Protein AF-A0A959Z0D1-F1 (afdb_monomer_lite)

Foldseek 3Di:
DDDDDDDDDDDDDDDDDDDDDPDDPPPDPPPDPPDDPQDADPDQEAEADDDVPPCLLVVLVVVCVSNVAAEAEQDDDPQPLVVVCVVPVVVRVVVVLVVSLVVVVVSVVVVVVPDPPGRHYYYHDDSVVSVD

Radius of gyration: 24.76 Å; chains: 1; bounding box: 42×64×52 Å

Sequence (132 aa):
AHARARLRPCPAGGHRPRPVPTGQWAVHPGIARRREGGFRMKYGYVALEGLIGAGKTTVARRLAAHFQGRLVLEEFEDNPFLPRFYADPGRYAFSVELSFLAQRYHQLKRTTEQDLFSQCTVADYSLGKSLV

Secondary structure (DSSP, 8-state):
---------------PPPPPPTT-----TT-----------S-SEEE----TTSSHHHHHHHHHHHHT-EEE----TT-TTHHHHHH-HHHHHHHHHHHHHHHHHHHHHHHHHH-SS-S-EEESS-GGGG--

Structure (mmCIF, N/CA/C/O backbone):
data_AF-A0A959Z0D1-F1
#
_entry.id   AF-A0A959Z0D1-F1
#
loop_
_atom_site.group_PDB
_atom_site.id
_atom_site.type_symbol
_atom_site.label_atom_id
_atom_site.label_alt_id
_atom_site.label_comp_id
_atom_site.label_asym_id
_atom_site.label_entity_id
_atom_site.label_seq_id
_atom_site.pdbx_PDB_ins_code
_atom_site.Cartn_x
_atom_site.Cartn_y
_atom_site.Cartn_z
_atom_site.occupancy
_atom_site.B_iso_or_equiv
_atom_site.auth_seq_id
_atom_site.auth_comp_id
_atom_site.auth_asym_id
_atom_site.auth_atom_id
_atom_site.pdbx_PDB_model_num
ATOM 1 N N . ALA A 1 1 ? -25.996 -43.077 1.763 1.00 38.31 1 ALA A N 1
ATOM 2 C CA . ALA A 1 1 ? -25.329 -43.640 0.566 1.00 38.31 1 ALA A CA 1
ATOM 3 C C . ALA A 1 1 ? -24.941 -42.465 -0.329 1.00 38.31 1 ALA A C 1
ATOM 5 O O . ALA A 1 1 ? -25.809 -41.656 -0.581 1.00 38.31 1 ALA A O 1
ATOM 6 N N . HIS A 1 2 ? -23.716 -42.187 -0.764 1.00 36.41 2 HIS A N 1
ATOM 7 C CA . HIS A 1 2 ? -22.441 -42.894 -0.802 1.00 36.41 2 HIS A CA 1
ATOM 8 C C . HIS A 1 2 ? -21.332 -41.831 -0.669 1.00 36.41 2 HIS A C 1
ATOM 10 O O . HIS A 1 2 ? -21.223 -40.970 -1.536 1.00 36.41 2 HIS A O 1
ATOM 16 N N . ALA A 1 3 ? -20.477 -41.911 0.353 1.00 36.66 3 ALA A N 1
ATOM 17 C CA . ALA A 1 3 ? -19.171 -41.258 0.299 1.00 36.66 3 ALA A CA 1
ATOM 18 C C . ALA A 1 3 ? -18.217 -42.208 -0.436 1.00 36.66 3 ALA A C 1
ATOM 20 O O . ALA A 1 3 ? -17.900 -43.291 0.059 1.00 36.66 3 ALA A O 1
ATOM 21 N N . ARG A 1 4 ? -17.800 -41.837 -1.649 1.00 43.59 4 ARG A N 1
ATOM 22 C CA . ARG A 1 4 ? -16.659 -42.454 -2.330 1.00 43.59 4 ARG A CA 1
ATOM 23 C C . ARG A 1 4 ? -15.494 -41.478 -2.265 1.00 43.59 4 ARG A C 1
ATOM 25 O O . ARG A 1 4 ? -15.488 -40.486 -2.976 1.00 43.59 4 ARG A O 1
ATOM 32 N N . ALA A 1 5 ? -14.478 -41.831 -1.495 1.00 37.69 5 ALA A N 1
ATOM 33 C CA . ALA A 1 5 ? -13.107 -41.505 -1.846 1.00 37.69 5 ALA A CA 1
ATOM 34 C C . ALA A 1 5 ? -12.292 -42.779 -1.627 1.00 37.69 5 ALA A C 1
ATOM 36 O O . ALA A 1 5 ? -11.922 -43.141 -0.513 1.00 37.69 5 ALA A O 1
ATOM 37 N N . ARG A 1 6 ? -12.117 -43.523 -2.721 1.00 43.03 6 ARG A N 1
ATOM 38 C CA . ARG A 1 6 ? -11.075 -44.541 -2.829 1.00 43.03 6 ARG A CA 1
ATOM 39 C C . ARG A 1 6 ? -9.751 -43.799 -2.917 1.00 43.03 6 ARG A C 1
ATOM 41 O O . ARG A 1 6 ? -9.681 -42.889 -3.725 1.00 43.03 6 ARG A O 1
ATOM 48 N N . LEU A 1 7 ? -8.743 -44.245 -2.175 1.00 31.11 7 LEU A N 1
ATOM 49 C CA . LEU A 1 7 ? -7.396 -44.538 -2.673 1.00 31.11 7 LEU A CA 1
ATOM 50 C C . LEU A 1 7 ? -6.699 -45.453 -1.640 1.00 31.11 7 LEU A C 1
ATOM 52 O O . LEU A 1 7 ? -6.724 -45.203 -0.438 1.00 31.11 7 LEU A O 1
ATOM 56 N N . ARG A 1 8 ? -6.126 -46.554 -2.127 1.00 33.12 8 ARG A N 1
ATOM 57 C CA . ARG A 1 8 ? -5.216 -47.513 -1.463 1.00 33.12 8 ARG A CA 1
ATOM 58 C C . ARG A 1 8 ? -4.166 -47.895 -2.537 1.00 33.12 8 ARG A C 1
ATOM 60 O O . ARG A 1 8 ? -4.559 -47.863 -3.703 1.00 33.12 8 ARG A O 1
ATOM 67 N N . PRO A 1 9 ? -2.971 -48.444 -2.231 1.00 43.84 9 PRO A N 1
ATOM 68 C CA . PRO A 1 9 ? -2.161 -48.366 -1.000 1.00 43.84 9 PRO A CA 1
ATOM 69 C C . PRO A 1 9 ? -0.602 -48.361 -1.219 1.00 43.84 9 PRO A C 1
ATOM 71 O O . PRO A 1 9 ? -0.130 -48.638 -2.313 1.00 43.84 9 PRO A O 1
ATOM 74 N N . CYS A 1 10 ? 0.159 -48.229 -0.109 1.00 38.59 10 CYS A N 1
ATOM 75 C CA . CYS A 1 10 ? 1.395 -48.988 0.257 1.00 38.59 10 CYS A CA 1
ATOM 76 C C . CYS A 1 10 ? 2.793 -48.629 -0.360 1.00 38.59 10 CYS A C 1
ATOM 78 O O . CYS A 1 10 ? 2.856 -47.965 -1.383 1.00 38.59 10 CYS A O 1
ATOM 80 N N . PRO A 1 11 ? 3.932 -49.115 0.207 1.00 51.59 11 PRO A N 1
ATOM 81 C CA . PRO A 1 11 ? 4.501 -48.795 1.540 1.00 51.59 11 PRO A CA 1
ATOM 82 C C . PRO A 1 11 ? 6.065 -48.698 1.535 1.00 51.59 11 PRO A C 1
ATOM 84 O O . PRO A 1 11 ? 6.691 -49.015 0.535 1.00 51.59 11 PRO A O 1
ATOM 87 N N . ALA A 1 12 ? 6.711 -48.343 2.660 1.00 42.09 12 ALA A N 1
ATOM 88 C CA . ALA A 1 12 ? 7.890 -49.048 3.231 1.00 42.09 12 ALA A CA 1
ATOM 89 C C . ALA A 1 12 ? 8.587 -48.198 4.312 1.00 42.09 12 ALA A C 1
ATOM 91 O O . ALA A 1 12 ? 9.157 -47.151 4.028 1.00 42.09 12 ALA A O 1
ATOM 92 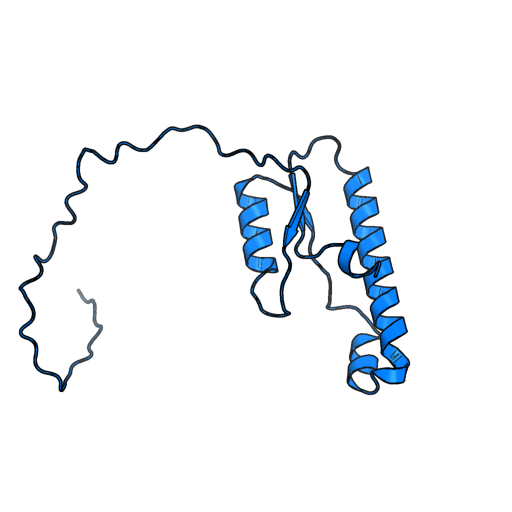N N . GLY A 1 13 ? 8.566 -48.667 5.559 1.00 37.81 13 GLY A N 1
ATOM 93 C CA . GLY A 1 13 ? 9.275 -48.036 6.673 1.00 37.81 13 GLY A CA 1
ATOM 94 C C . GLY A 1 13 ? 8.702 -48.495 8.004 1.00 37.81 13 GLY A C 1
ATOM 95 O O . GLY A 1 13 ? 7.701 -47.960 8.467 1.00 37.81 13 GLY A O 1
ATOM 96 N N . GLY A 1 14 ? 9.266 -49.562 8.566 1.00 47.91 14 GLY A N 1
ATOM 97 C CA . GLY A 1 14 ? 8.687 -50.304 9.681 1.00 47.91 14 GLY A CA 1
ATOM 98 C C . GLY A 1 14 ? 8.657 -49.532 10.999 1.00 47.91 14 GLY A C 1
ATOM 99 O O . GLY A 1 14 ? 9.660 -49.438 11.688 1.00 47.91 14 GLY A O 1
ATOM 100 N N . HIS A 1 15 ? 7.464 -49.108 11.404 1.00 41.69 15 HIS A N 1
ATOM 101 C CA . HIS A 1 15 ? 7.091 -48.924 12.802 1.00 41.69 15 HIS A CA 1
ATOM 102 C C . HIS A 1 15 ? 5.630 -49.361 12.956 1.00 41.69 15 HIS A C 1
ATOM 104 O O . HIS A 1 15 ? 4.763 -48.920 12.203 1.00 41.69 15 HIS A O 1
ATOM 110 N N . ARG A 1 16 ? 5.343 -50.272 13.898 1.00 37.38 16 ARG A N 1
ATOM 111 C CA . ARG A 1 16 ? 3.962 -50.694 14.195 1.00 37.38 16 ARG A CA 1
ATOM 112 C C . ARG A 1 16 ? 3.147 -49.460 14.618 1.00 37.38 16 ARG A C 1
ATOM 114 O O . ARG A 1 16 ? 3.532 -48.825 15.602 1.00 37.38 16 ARG A O 1
ATOM 121 N N . PRO A 1 17 ? 2.033 -49.118 13.952 1.00 38.44 17 PRO A N 1
ATOM 122 C CA . PRO A 1 17 ? 1.179 -48.039 14.422 1.00 38.44 17 PRO A CA 1
ATOM 123 C C . PRO A 1 17 ? 0.469 -48.485 15.705 1.00 38.44 17 PRO A C 1
ATOM 125 O O . PRO A 1 17 ? -0.121 -49.566 15.763 1.00 38.44 17 PRO A O 1
ATOM 128 N N . ARG A 1 18 ? 0.535 -47.655 16.751 1.00 43.72 18 ARG A N 1
ATOM 129 C CA . ARG A 1 18 ? -0.332 -47.806 17.927 1.00 43.72 18 ARG A CA 1
ATOM 130 C C . ARG A 1 18 ? -1.788 -47.574 17.495 1.00 43.72 18 ARG A C 1
ATOM 132 O O . ARG A 1 18 ? -2.021 -46.695 16.663 1.00 43.72 18 ARG A O 1
ATOM 139 N N . PRO A 1 19 ? -2.764 -48.325 18.031 1.00 36.81 19 PRO A N 1
ATOM 140 C CA . PRO A 1 19 ? -4.164 -48.114 17.693 1.00 36.81 19 PRO A CA 1
ATOM 141 C C . PRO A 1 19 ? -4.591 -46.714 18.152 1.00 36.81 19 PRO A C 1
ATOM 143 O O . PRO A 1 19 ? -4.479 -46.377 19.329 1.00 36.81 19 PRO A O 1
ATOM 146 N N . VAL A 1 20 ? -5.056 -45.891 17.212 1.00 51.69 20 VAL A N 1
ATOM 147 C CA . VAL A 1 20 ? -5.677 -44.594 17.505 1.00 51.69 20 VAL A CA 1
ATOM 148 C C . VAL A 1 20 ? -7.172 -44.853 17.711 1.00 51.69 20 VAL A C 1
ATOM 150 O O . VAL A 1 20 ? -7.797 -45.426 16.811 1.00 51.69 20 VAL A O 1
ATOM 153 N N . PRO A 1 21 ? -7.774 -44.474 18.854 1.00 40.34 21 PRO A N 1
ATOM 154 C CA . PRO A 1 21 ? -9.198 -44.668 19.059 1.00 40.34 21 PRO A CA 1
ATOM 155 C C . PRO A 1 21 ? -9.958 -43.810 18.051 1.00 40.34 21 PRO A C 1
ATOM 157 O O . PRO A 1 21 ? -9.845 -42.585 18.013 1.00 40.34 21 PRO A O 1
ATOM 160 N N . THR A 1 22 ? -10.715 -44.477 17.191 1.00 51.94 22 THR A N 1
ATOM 161 C CA . THR A 1 22 ? -11.572 -43.834 16.204 1.00 51.94 22 THR A CA 1
ATOM 162 C C . THR A 1 22 ? -12.800 -43.300 16.944 1.00 51.94 22 THR A C 1
ATOM 164 O O . THR A 1 22 ? -13.645 -44.081 17.365 1.00 51.94 22 THR A O 1
ATOM 167 N N . GLY A 1 23 ? -12.892 -41.980 17.137 1.00 52.56 23 GLY A N 1
ATOM 168 C CA . GLY A 1 23 ? -14.177 -41.329 17.429 1.00 52.56 23 GLY A CA 1
ATOM 169 C C . GLY A 1 23 ? -14.388 -40.652 18.787 1.00 52.56 23 GLY A C 1
ATOM 170 O O . GLY A 1 23 ? -15.532 -40.331 19.087 1.00 52.56 23 GLY A O 1
ATOM 171 N N . GLN A 1 24 ? -13.363 -40.364 19.593 1.00 36.41 24 GLN A N 1
ATOM 172 C CA . GLN A 1 24 ? -13.544 -39.545 20.805 1.00 36.41 24 GLN A CA 1
ATOM 173 C C . GLN A 1 24 ? -12.445 -38.494 20.942 1.00 36.41 24 GLN A C 1
ATOM 175 O O . GLN A 1 24 ? -11.443 -38.690 21.623 1.00 36.41 24 GLN A O 1
ATOM 180 N N . TRP A 1 25 ? -12.661 -37.332 20.327 1.00 40.53 25 TRP A N 1
ATOM 181 C CA . TRP A 1 25 ? -12.051 -36.103 20.827 1.00 40.53 25 TRP A CA 1
ATOM 182 C C . TRP A 1 25 ? -12.850 -35.694 22.063 1.00 40.53 25 TRP A C 1
ATOM 184 O O . TRP A 1 25 ? -13.803 -34.923 21.974 1.00 40.53 25 TRP A O 1
ATOM 194 N N . ALA A 1 26 ? -12.517 -36.283 23.212 1.00 41.00 26 ALA A N 1
ATOM 195 C CA . ALA A 1 26 ? -13.019 -35.804 24.487 1.00 41.00 26 ALA A CA 1
ATOM 196 C C . ALA A 1 26 ? -12.495 -34.375 24.672 1.00 41.00 26 ALA A C 1
ATOM 198 O O . ALA A 1 26 ? -11.320 -34.152 24.964 1.00 41.00 26 ALA A O 1
ATOM 199 N N . VAL A 1 27 ? -13.366 -33.394 24.446 1.00 50.00 27 VAL A N 1
ATOM 200 C CA . VAL A 1 27 ? -13.156 -32.028 24.914 1.00 50.00 27 VAL A CA 1
ATOM 201 C C . VAL A 1 27 ? -12.965 -32.106 26.424 1.00 50.00 27 VAL A C 1
ATOM 203 O O . VAL A 1 27 ? -13.907 -32.382 27.163 1.00 50.00 27 VAL A O 1
ATOM 206 N N . HIS A 1 28 ? -11.727 -31.924 26.887 1.00 38.25 28 HIS A N 1
ATOM 207 C CA . HIS A 1 28 ? -11.456 -31.790 28.310 1.00 38.25 28 HIS A CA 1
ATOM 208 C C . HIS A 1 28 ? -12.361 -30.678 28.869 1.00 38.25 28 HIS A C 1
ATOM 210 O O . HIS A 1 28 ? -12.300 -29.552 28.364 1.00 38.25 28 HIS A O 1
ATOM 216 N N . PRO A 1 29 ? -13.145 -30.929 29.935 1.00 41.56 29 PRO A N 1
ATOM 217 C CA . PRO A 1 29 ? -14.029 -29.923 30.533 1.00 41.56 29 PRO A CA 1
ATOM 218 C C . PRO A 1 29 ? -13.273 -28.738 31.173 1.00 41.56 29 PRO A C 1
ATOM 220 O O . PRO A 1 29 ? -13.891 -27.832 31.719 1.00 41.56 29 PRO A O 1
ATOM 223 N N . GLY A 1 30 ? -11.937 -28.715 31.080 1.00 40.97 30 GLY A N 1
ATOM 224 C CA . GLY A 1 30 ? -11.066 -27.632 31.534 1.00 40.97 30 GLY A CA 1
ATOM 225 C C . GLY A 1 30 ? -10.718 -26.571 30.483 1.00 40.97 30 GLY A C 1
ATOM 226 O O . GLY A 1 30 ? -10.127 -25.558 30.848 1.00 40.97 30 GLY A O 1
ATOM 227 N N . ILE A 1 31 ? -11.093 -26.729 29.205 1.00 52.84 31 ILE A N 1
ATOM 228 C CA . ILE A 1 31 ? -10.978 -25.633 28.219 1.00 52.84 31 ILE A CA 1
ATOM 229 C C . ILE A 1 31 ? -12.258 -24.796 28.288 1.00 52.84 31 ILE A C 1
ATOM 231 O O . ILE A 1 31 ? -13.041 -24.692 27.343 1.00 52.84 31 ILE A O 1
ATOM 235 N N . ALA A 1 32 ? -12.493 -24.214 29.464 1.00 45.94 32 ALA A N 1
ATOM 236 C CA . ALA A 1 32 ? -13.446 -23.134 29.620 1.00 45.94 32 ALA A CA 1
ATOM 237 C C . ALA A 1 32 ? -13.041 -22.026 28.641 1.00 45.94 32 ALA A C 1
ATOM 239 O O . ALA A 1 32 ? -11.918 -21.517 28.700 1.00 45.94 32 ALA A O 1
ATOM 240 N N . ARG A 1 33 ? -13.947 -21.698 27.710 1.00 53.25 33 ARG A N 1
ATOM 241 C CA . ARG A 1 33 ? -13.818 -20.576 26.774 1.00 53.25 33 ARG A CA 1
ATOM 242 C C . ARG A 1 33 ? -13.324 -19.359 27.546 1.00 53.25 33 ARG A C 1
ATOM 244 O O . ARG A 1 33 ? -14.050 -18.782 28.356 1.00 53.25 33 ARG A O 1
ATOM 251 N N . ARG A 1 34 ? -12.059 -19.001 27.340 1.00 49.69 34 ARG A N 1
ATOM 252 C CA . ARG A 1 34 ? -11.449 -17.851 27.995 1.00 49.69 34 ARG A CA 1
ATOM 253 C C . ARG A 1 34 ? -12.090 -16.592 27.407 1.00 49.69 34 ARG A C 1
ATOM 255 O O . ARG A 1 34 ? -11.712 -16.169 26.328 1.00 49.69 34 ARG A O 1
ATOM 262 N N . ARG A 1 35 ? -13.055 -16.069 28.170 1.00 51.31 35 ARG A N 1
ATOM 263 C CA . ARG A 1 35 ? -13.599 -14.703 28.239 1.00 51.31 35 ARG A CA 1
ATOM 264 C C . ARG A 1 35 ? -13.900 -14.006 26.909 1.00 51.31 35 ARG A C 1
ATOM 266 O O . ARG A 1 35 ? -13.004 -13.578 26.191 1.00 51.31 35 ARG A O 1
ATOM 273 N N . GLU A 1 36 ? -15.191 -13.752 26.708 1.00 52.62 36 GLU A N 1
ATOM 274 C CA . GLU A 1 36 ? -15.721 -12.596 25.983 1.00 52.62 36 GLU A CA 1
ATOM 275 C C . GLU A 1 36 ? -15.133 -11.303 26.574 1.00 52.62 36 GLU A C 1
ATOM 277 O O . GLU A 1 36 ? -15.677 -10.669 27.470 1.00 52.62 36 GLU A O 1
ATOM 282 N N . GLY A 1 37 ? -13.950 -10.942 26.102 1.00 51.03 37 GLY A N 1
ATOM 283 C CA . GLY A 1 37 ? -13.443 -9.583 26.097 1.00 51.03 37 GLY A CA 1
ATOM 284 C C . GLY A 1 37 ? -13.054 -9.334 24.657 1.00 51.03 37 GLY A C 1
ATOM 285 O O . GLY A 1 37 ? -12.043 -9.873 24.211 1.00 51.03 37 GLY A O 1
ATOM 286 N N . GLY A 1 38 ? -13.901 -8.626 23.906 1.00 61.97 38 GLY A N 1
ATOM 287 C CA . GLY A 1 38 ? -13.656 -8.353 22.492 1.00 61.97 38 GLY A CA 1
ATOM 288 C C . GLY A 1 38 ? -12.236 -7.826 22.308 1.00 61.97 38 GLY A C 1
ATOM 289 O O . GLY A 1 38 ? -11.849 -6.838 22.935 1.00 61.97 38 GLY A O 1
ATOM 290 N N . PHE A 1 39 ? -11.435 -8.524 21.505 1.00 71.31 39 PHE A N 1
ATOM 291 C CA . PHE A 1 39 ? -10.090 -8.074 21.189 1.00 71.31 39 PHE A CA 1
ATOM 292 C C . PHE A 1 39 ? -10.241 -6.780 20.378 1.00 71.31 39 PHE A C 1
ATOM 294 O O . PHE A 1 39 ? -10.736 -6.799 19.256 1.00 71.31 39 PHE A O 1
ATOM 301 N N . ARG A 1 40 ? -9.911 -5.636 20.983 1.00 75.31 40 ARG A N 1
ATOM 302 C CA . ARG A 1 40 ? -9.876 -4.330 20.311 1.00 75.31 40 ARG A CA 1
ATOM 303 C C . ARG A 1 40 ? -8.458 -4.069 19.834 1.00 75.31 40 ARG A C 1
ATOM 305 O O . ARG A 1 40 ? -7.504 -4.280 20.588 1.00 75.31 40 ARG A O 1
ATOM 312 N N . MET A 1 41 ? -8.320 -3.578 18.605 1.00 80.38 41 MET A N 1
ATOM 313 C CA . MET A 1 41 ? -7.022 -3.124 18.115 1.00 80.38 41 MET A CA 1
ATOM 314 C C . MET A 1 41 ? -6.528 -1.967 18.966 1.00 80.38 41 MET A C 1
ATOM 316 O O . MET A 1 41 ? -7.218 -0.968 19.142 1.00 80.38 41 MET A O 1
ATOM 320 N N . LYS A 1 42 ? -5.316 -2.125 19.499 1.00 84.12 42 LYS A N 1
ATOM 321 C CA . LYS A 1 42 ? -4.633 -1.078 20.268 1.00 84.12 42 LYS A CA 1
ATOM 322 C C . LYS A 1 42 ? -4.047 0.014 19.371 1.00 84.12 42 LYS A C 1
ATOM 324 O O . LYS A 1 42 ? -3.771 1.104 19.854 1.00 84.12 42 LYS A O 1
ATOM 329 N N . TYR A 1 43 ? -3.829 -0.295 18.095 1.00 86.19 43 TYR A N 1
ATOM 330 C CA . TYR A 1 43 ? -3.183 0.588 17.132 1.00 86.19 43 TYR A CA 1
ATOM 331 C C . TYR A 1 43 ? -4.218 1.181 16.181 1.00 86.19 43 TYR A C 1
ATOM 333 O O . TYR A 1 43 ? -5.006 0.445 15.588 1.00 86.19 43 TYR A O 1
ATOM 341 N N . GLY A 1 44 ? -4.175 2.503 16.003 1.00 86.44 44 GLY A N 1
ATOM 342 C CA . GLY A 1 44 ? -5.027 3.205 15.040 1.00 86.44 44 GLY A CA 1
ATOM 343 C C . GLY A 1 44 ? -4.622 2.964 13.583 1.00 86.44 44 GLY A C 1
ATOM 344 O O . GLY A 1 44 ? -5.448 3.125 12.691 1.00 86.44 44 GLY A O 1
ATOM 345 N N . TYR A 1 45 ? -3.380 2.536 13.338 1.00 87.75 45 TYR A N 1
ATOM 346 C CA . TYR A 1 45 ? -2.860 2.233 12.008 1.00 87.75 45 TYR A CA 1
ATOM 347 C C . TYR A 1 45 ? -1.948 1.003 12.049 1.00 87.75 45 TYR A C 1
ATOM 349 O O . TYR A 1 45 ? -1.037 0.930 12.875 1.00 87.75 45 TYR A O 1
ATOM 357 N N . VAL A 1 46 ? -2.187 0.042 11.159 1.00 90.44 46 VAL A N 1
ATOM 358 C CA . VAL A 1 46 ? -1.384 -1.174 10.992 1.00 90.44 46 VAL A CA 1
ATOM 359 C C . VAL A 1 46 ? -1.075 -1.357 9.516 1.00 90.44 46 VAL A C 1
ATOM 361 O O . VAL A 1 46 ? -1.985 -1.583 8.729 1.00 90.44 46 VAL A O 1
ATOM 364 N N . ALA A 1 47 ? 0.203 -1.304 9.145 1.00 91.19 47 ALA A N 1
ATOM 365 C CA . ALA A 1 47 ? 0.663 -1.656 7.805 1.00 91.19 47 ALA A CA 1
ATOM 366 C C . ALA A 1 47 ? 1.245 -3.072 7.794 1.00 91.19 47 ALA A C 1
ATOM 368 O O . ALA A 1 47 ? 2.033 -3.435 8.668 1.00 91.19 47 ALA A O 1
ATOM 369 N N . LEU A 1 48 ? 0.867 -3.865 6.795 1.00 91.00 48 LEU A N 1
ATOM 370 C CA . LEU A 1 48 ? 1.464 -5.167 6.527 1.00 91.00 48 LEU A CA 1
ATOM 371 C C . LEU A 1 48 ? 2.547 -5.031 5.470 1.00 91.00 48 LEU A C 1
ATOM 373 O O . LEU A 1 48 ? 2.344 -4.413 4.432 1.00 91.00 48 LEU A O 1
ATOM 377 N N . GLU A 1 49 ? 3.683 -5.676 5.704 1.00 88.81 49 GLU A N 1
ATOM 378 C CA . GLU A 1 49 ? 4.842 -5.571 4.830 1.00 88.81 49 GLU A CA 1
ATOM 379 C C . GLU A 1 49 ? 5.386 -6.939 4.431 1.00 88.81 49 GLU A C 1
ATOM 381 O O . GLU A 1 49 ? 5.292 -7.911 5.176 1.00 88.81 49 GLU A O 1
ATOM 386 N N . GLY A 1 50 ? 5.940 -7.025 3.220 1.00 86.25 50 GLY A N 1
ATOM 387 C CA . GLY A 1 50 ? 6.421 -8.285 2.655 1.00 86.25 50 GLY A CA 1
ATOM 388 C C . GLY A 1 50 ? 6.474 -8.289 1.128 1.00 86.25 50 GLY A C 1
ATOM 389 O O . GLY A 1 50 ? 6.062 -7.327 0.474 1.00 86.25 50 GLY A O 1
ATOM 390 N N . LEU A 1 51 ? 6.964 -9.393 0.565 1.00 86.19 51 LEU A N 1
ATOM 391 C CA . LEU A 1 51 ? 7.157 -9.577 -0.877 1.00 86.19 51 LEU A CA 1
ATOM 392 C C . LEU A 1 51 ? 5.834 -9.555 -1.662 1.00 86.19 51 LEU A C 1
ATOM 394 O O . LEU A 1 51 ? 4.745 -9.778 -1.114 1.00 86.19 51 LEU A O 1
ATOM 398 N N . ILE A 1 52 ? 5.926 -9.282 -2.965 1.00 82.12 52 ILE A N 1
ATOM 399 C CA . ILE A 1 52 ? 4.801 -9.435 -3.896 1.00 82.12 52 ILE A CA 1
ATOM 400 C C . ILE A 1 52 ? 4.382 -10.912 -3.894 1.00 82.12 52 ILE A C 1
ATOM 402 O O . ILE A 1 52 ? 5.226 -11.803 -3.900 1.00 82.12 52 ILE A O 1
ATOM 406 N N . GLY A 1 53 ? 3.077 -11.174 -3.799 1.00 84.19 53 GLY A N 1
ATOM 407 C CA . GLY A 1 53 ? 2.546 -12.539 -3.721 1.00 84.19 53 GLY A CA 1
ATOM 408 C C . GLY A 1 53 ? 2.594 -13.198 -2.334 1.00 84.19 53 GLY A C 1
ATOM 409 O O . GLY A 1 53 ? 2.053 -14.285 -2.175 1.00 84.19 53 GLY A O 1
ATOM 410 N N . ALA A 1 54 ? 3.130 -12.546 -1.293 1.00 89.75 54 ALA A N 1
ATOM 411 C CA . ALA A 1 54 ? 3.185 -13.110 0.068 1.00 89.75 54 ALA A CA 1
ATOM 412 C C . ALA A 1 54 ? 1.820 -13.201 0.794 1.00 89.75 54 ALA A C 1
ATOM 414 O O . ALA A 1 54 ? 1.752 -13.616 1.947 1.00 89.75 54 ALA A O 1
ATOM 415 N N . GLY A 1 55 ? 0.723 -12.776 0.157 1.00 90.38 55 GLY A N 1
ATOM 416 C CA . GLY A 1 55 ? -0.623 -12.838 0.740 1.00 90.38 55 GLY A CA 1
ATOM 417 C C . GLY A 1 55 ? -0.996 -11.678 1.674 1.00 90.38 55 GLY A C 1
ATOM 418 O O . GLY A 1 55 ? -2.011 -11.766 2.364 1.00 90.38 55 GLY A O 1
ATOM 419 N N . LYS A 1 56 ? -0.236 -10.573 1.671 1.00 93.81 56 LYS A N 1
ATOM 420 C CA . LYS A 1 56 ? -0.485 -9.377 2.505 1.00 93.81 56 LYS A CA 1
ATOM 421 C C . LYS A 1 56 ? -1.921 -8.874 2.400 1.00 93.81 56 LYS A C 1
ATOM 423 O O . LYS A 1 56 ? -2.606 -8.774 3.409 1.00 93.81 56 LYS A O 1
ATOM 428 N N . THR A 1 57 ? -2.407 -8.671 1.179 1.00 92.25 57 THR A N 1
ATOM 429 C CA . THR A 1 57 ? -3.771 -8.214 0.886 1.00 92.25 57 THR A CA 1
ATOM 430 C C . THR A 1 57 ? -4.829 -9.150 1.485 1.00 92.25 57 THR A C 1
ATOM 432 O O . THR A 1 57 ? -5.852 -8.695 1.993 1.00 92.25 57 THR A O 1
ATOM 435 N N . THR A 1 58 ? -4.580 -10.466 1.499 1.00 93.62 58 THR A N 1
ATOM 436 C CA . THR A 1 58 ? -5.497 -11.443 2.114 1.00 93.62 58 THR A CA 1
ATOM 437 C C . THR A 1 58 ? -5.536 -11.285 3.632 1.00 93.62 58 THR A C 1
ATOM 439 O O . THR A 1 58 ? -6.615 -11.289 4.228 1.00 93.62 58 THR A O 1
ATOM 442 N N . 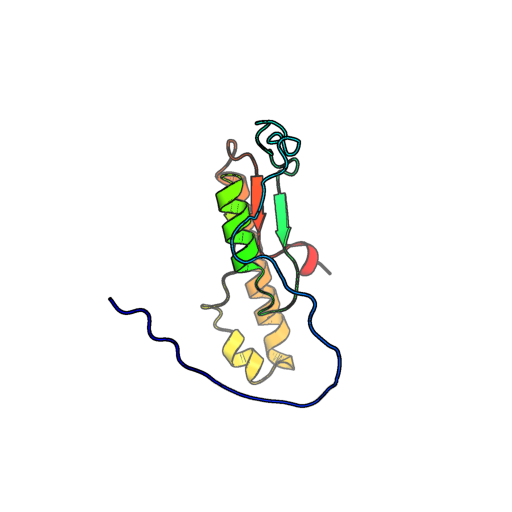VAL A 1 59 ? -4.373 -11.122 4.265 1.00 94.00 59 VAL A N 1
ATOM 443 C CA . VAL A 1 59 ? -4.279 -10.900 5.713 1.00 94.00 59 VAL A CA 1
ATOM 444 C C . VAL A 1 59 ? -4.887 -9.548 6.092 1.00 94.00 59 VAL A C 1
ATOM 446 O O . VAL A 1 59 ? -5.689 -9.499 7.020 1.00 94.00 59 VAL A O 1
ATOM 449 N N . ALA A 1 60 ? -4.601 -8.484 5.337 1.00 93.81 60 ALA A N 1
ATOM 450 C CA . ALA A 1 60 ? -5.140 -7.142 5.556 1.00 93.81 60 ALA A CA 1
ATOM 451 C C . ALA A 1 60 ? -6.672 -7.140 5.518 1.00 93.81 60 ALA A C 1
ATOM 453 O O . ALA A 1 60 ? -7.310 -6.657 6.451 1.00 93.81 60 ALA A O 1
ATOM 454 N N . ARG A 1 61 ? -7.273 -7.769 4.495 1.00 93.81 61 ARG A N 1
ATOM 455 C CA . ARG A 1 61 ? -8.734 -7.917 4.369 1.00 93.81 61 ARG A CA 1
ATOM 456 C C . ARG A 1 61 ? -9.351 -8.621 5.575 1.00 93.81 61 ARG A C 1
ATOM 458 O O . ARG A 1 61 ? -10.355 -8.155 6.108 1.00 93.81 61 ARG A O 1
ATOM 465 N N . ARG A 1 62 ? -8.754 -9.732 6.020 1.00 94.12 62 ARG A N 1
ATOM 466 C CA . ARG A 1 62 ? -9.241 -10.487 7.188 1.00 94.12 62 ARG A CA 1
ATOM 467 C C . ARG A 1 62 ? -9.121 -9.679 8.478 1.00 94.12 62 ARG A C 1
ATOM 469 O O . ARG A 1 62 ? -10.034 -9.718 9.296 1.00 94.12 62 ARG A O 1
ATOM 476 N N . LEU A 1 63 ? -8.020 -8.949 8.645 1.00 92.12 63 LEU A N 1
ATOM 477 C CA . LEU A 1 63 ? -7.765 -8.128 9.824 1.00 92.12 63 LEU A CA 1
ATOM 478 C C . LEU A 1 63 ? -8.745 -6.951 9.901 1.00 92.12 63 LEU A C 1
ATOM 480 O O . LEU A 1 63 ? -9.390 -6.760 10.928 1.00 92.12 63 LEU A O 1
ATOM 484 N N . ALA A 1 64 ? -8.918 -6.223 8.797 1.00 91.19 64 ALA A N 1
ATOM 485 C CA . ALA A 1 64 ? -9.884 -5.134 8.695 1.00 91.19 64 ALA A CA 1
ATOM 486 C C . ALA A 1 64 ? -11.310 -5.621 8.992 1.00 91.19 64 ALA A C 1
ATOM 488 O O . ALA A 1 64 ? -12.003 -5.022 9.808 1.00 91.19 64 ALA A O 1
ATOM 489 N N . ALA A 1 65 ? -11.721 -6.760 8.421 1.00 90.75 65 ALA A N 1
ATOM 490 C CA . ALA A 1 65 ? -13.034 -7.345 8.690 1.00 90.75 65 ALA A CA 1
ATOM 491 C C . ALA A 1 65 ? -13.217 -7.746 10.165 1.00 90.75 65 ALA A C 1
ATOM 493 O O . ALA A 1 65 ? -14.273 -7.494 10.741 1.00 90.75 65 ALA A O 1
ATOM 494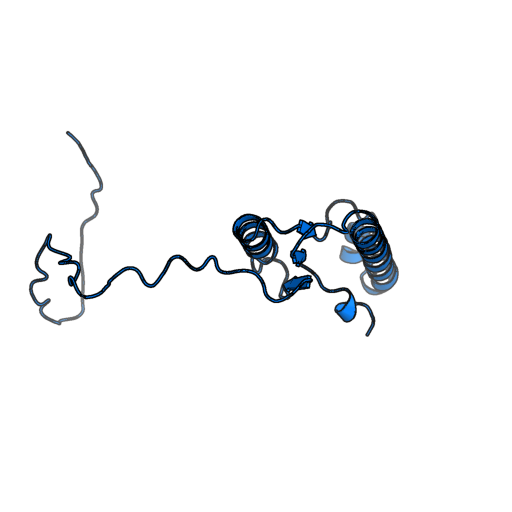 N N . HIS A 1 66 ? -12.196 -8.344 10.789 1.00 90.38 66 HIS A N 1
ATOM 495 C CA . HIS A 1 66 ? -12.268 -8.791 12.182 1.00 90.38 66 HIS A CA 1
ATOM 496 C C . HIS A 1 66 ? -12.427 -7.630 13.172 1.00 90.38 66 HIS A C 1
ATOM 498 O O . HIS A 1 66 ? -13.173 -7.751 14.139 1.00 90.38 66 HIS A O 1
ATOM 504 N N . PHE A 1 67 ? -11.756 -6.504 12.921 1.00 88.62 67 PHE A N 1
ATOM 505 C CA . PHE A 1 67 ? -11.801 -5.332 13.800 1.00 88.62 67 PHE A CA 1
ATOM 506 C C . PHE A 1 67 ? -12.766 -4.246 13.350 1.00 88.62 67 PHE A C 1
ATOM 508 O O . PHE A 1 67 ? -12.770 -3.171 13.947 1.00 88.62 67 PHE A O 1
ATOM 515 N N . GLN A 1 68 ? -13.543 -4.507 12.294 1.00 87.38 68 GLN A N 1
ATOM 516 C CA . GLN A 1 68 ? -14.376 -3.497 11.636 1.00 87.38 68 GLN A CA 1
ATOM 517 C C . GLN A 1 68 ? -13.568 -2.229 11.310 1.00 87.38 68 GLN A C 1
ATOM 519 O O . GLN A 1 68 ? -14.049 -1.105 11.423 1.00 87.38 68 GLN A O 1
ATOM 524 N N . GLY A 1 69 ? -12.296 -2.432 10.967 1.00 87.88 69 GLY A N 1
ATOM 525 C CA . GLY A 1 69 ? -11.357 -1.382 10.628 1.00 87.88 69 GLY A CA 1
ATOM 526 C C . GLY A 1 69 ? -11.441 -1.024 9.154 1.00 87.88 69 GLY A C 1
ATOM 527 O O . GLY A 1 69 ? -11.908 -1.800 8.315 1.00 87.88 69 GLY A O 1
ATOM 528 N N . ARG A 1 70 ? -10.928 0.154 8.823 1.00 88.38 70 ARG A N 1
ATOM 529 C CA . ARG A 1 70 ? -10.773 0.582 7.440 1.00 88.38 70 ARG A CA 1
ATOM 530 C C . ARG A 1 70 ? -9.676 -0.227 6.763 1.00 88.38 70 ARG A C 1
ATOM 532 O O . ARG A 1 70 ? -8.620 -0.447 7.348 1.00 88.38 70 ARG A O 1
ATOM 539 N N . LEU A 1 71 ? -9.908 -0.618 5.517 1.00 90.69 71 LEU A N 1
ATOM 540 C CA . LEU A 1 71 ? -8.922 -1.295 4.686 1.00 90.69 71 LEU A CA 1
ATOM 541 C C . LEU A 1 71 ? -8.356 -0.325 3.645 1.00 90.69 71 LEU A C 1
ATOM 543 O O . LEU A 1 71 ? -9.122 0.276 2.897 1.00 90.69 71 LEU A O 1
ATOM 547 N N . VAL A 1 72 ? -7.033 -0.219 3.573 1.00 89.56 72 VAL A N 1
ATOM 548 C CA . VAL A 1 72 ? -6.309 0.529 2.538 1.00 89.56 72 VAL A CA 1
ATOM 549 C C . VAL A 1 72 ? -5.446 -0.462 1.767 1.00 89.56 72 VAL A C 1
ATOM 551 O O . VAL A 1 72 ? -4.648 -1.184 2.361 1.00 89.56 72 VAL A O 1
ATOM 554 N N . LEU A 1 73 ? -5.647 -0.545 0.455 1.00 89.12 73 LEU A N 1
ATOM 555 C CA . LEU A 1 73 ? -4.920 -1.475 -0.402 1.00 89.12 73 LEU A CA 1
ATOM 556 C C . LEU A 1 73 ? -4.090 -0.718 -1.428 1.00 89.12 73 LEU A C 1
ATOM 558 O O . LEU A 1 73 ? -4.520 0.311 -1.950 1.00 89.12 73 LEU A O 1
ATOM 562 N N . GLU A 1 74 ? -2.926 -1.268 -1.739 1.00 82.56 74 GLU A N 1
ATOM 563 C CA . GLU A 1 74 ? -2.109 -0.813 -2.850 1.00 82.56 74 GLU A CA 1
ATOM 564 C C . GLU A 1 74 ? -2.788 -1.160 -4.187 1.00 82.56 74 GLU A C 1
ATOM 566 O O . GLU A 1 74 ? -3.123 -2.317 -4.454 1.00 82.56 74 GLU A O 1
ATOM 571 N N . GLU A 1 75 ? -3.015 -0.150 -5.028 1.00 78.75 75 GLU A N 1
ATOM 572 C CA . GLU A 1 75 ? -3.562 -0.331 -6.377 1.00 78.75 75 GLU A CA 1
ATOM 573 C C . GLU A 1 75 ? -2.387 -0.450 -7.360 1.00 78.75 75 GLU A C 1
ATOM 575 O O . GLU A 1 75 ? -1.590 0.479 -7.498 1.00 78.75 75 GLU A O 1
ATOM 580 N N . PHE A 1 76 ? -2.248 -1.601 -8.021 1.00 71.25 76 PHE A N 1
ATOM 581 C CA . PHE A 1 76 ? -1.151 -1.858 -8.967 1.00 71.25 76 PHE A CA 1
ATOM 582 C C . PHE A 1 76 ? -1.587 -1.824 -10.438 1.00 71.25 76 PHE A C 1
ATOM 584 O O . PHE A 1 76 ? -0.736 -1.779 -11.322 1.00 71.25 76 PHE A O 1
ATOM 591 N N . GLU A 1 77 ? -2.889 -1.902 -10.712 1.00 64.50 77 GLU A N 1
ATOM 592 C CA . GLU A 1 77 ? -3.395 -2.361 -12.014 1.00 64.50 77 GLU A CA 1
ATOM 593 C C . GLU A 1 77 ? -3.399 -1.274 -13.106 1.00 64.50 77 GLU A C 1
ATOM 595 O O . GLU A 1 77 ? -3.274 -1.611 -14.281 1.00 64.50 77 GLU A O 1
ATOM 600 N N . ASP A 1 78 ? -3.404 0.014 -12.743 1.00 73.75 78 ASP A N 1
ATOM 601 C CA . ASP A 1 78 ? -3.601 1.122 -13.698 1.00 73.75 78 ASP A CA 1
ATOM 602 C C . ASP A 1 78 ? -2.357 1.995 -13.947 1.00 73.75 78 ASP A C 1
ATOM 604 O O . ASP A 1 78 ? -2.453 3.097 -14.491 1.00 73.75 78 ASP A O 1
ATOM 608 N N . ASN A 1 79 ? -1.159 1.541 -13.569 1.00 82.31 79 ASN A N 1
ATOM 609 C CA . ASN A 1 79 ? 0.048 2.348 -13.743 1.00 82.31 79 ASN A CA 1
ATOM 610 C C . ASN A 1 79 ? 0.591 2.271 -15.193 1.00 82.31 79 ASN A C 1
ATOM 612 O O . ASN A 1 79 ? 1.163 1.244 -15.577 1.00 82.31 79 ASN A O 1
ATOM 616 N N . PRO A 1 80 ? 0.532 3.359 -15.996 1.00 86.75 80 PRO A N 1
ATOM 617 C CA . PRO A 1 80 ? 0.979 3.348 -17.394 1.00 86.75 80 PRO A CA 1
ATOM 618 C C . PRO A 1 80 ? 2.497 3.159 -17.550 1.00 86.75 80 PRO A C 1
ATOM 620 O O . PRO A 1 80 ? 2.986 2.886 -18.651 1.00 86.75 80 PRO A O 1
ATOM 623 N N . PHE A 1 81 ? 3.262 3.312 -16.467 1.00 88.56 81 PHE A N 1
ATOM 624 C CA . PHE A 1 81 ? 4.711 3.152 -16.462 1.00 88.56 81 PHE A CA 1
ATOM 625 C C . PHE A 1 81 ? 5.152 1.716 -16.173 1.00 88.56 81 PHE A C 1
ATOM 627 O O . PHE A 1 81 ? 6.264 1.367 -16.560 1.00 88.56 81 PHE A O 1
ATOM 634 N N . LEU A 1 82 ? 4.307 0.861 -15.581 1.00 87.38 82 LEU A N 1
ATOM 635 C CA . LEU A 1 82 ? 4.677 -0.526 -15.268 1.00 87.38 82 LEU A CA 1
ATOM 636 C C . LEU A 1 82 ? 5.079 -1.339 -16.511 1.00 87.38 82 LEU A C 1
ATOM 638 O O . LEU A 1 82 ? 6.161 -1.928 -16.490 1.00 87.38 82 LEU A O 1
ATOM 642 N N . PRO A 1 83 ? 4.320 -1.332 -17.630 1.00 91.06 83 PRO A N 1
ATOM 643 C CA . PRO A 1 83 ? 4.738 -2.048 -18.839 1.00 91.06 83 PRO A CA 1
ATOM 644 C C . PRO A 1 83 ? 6.077 -1.546 -19.392 1.00 91.06 83 PRO A C 1
ATOM 646 O O . PRO A 1 83 ? 6.888 -2.325 -19.885 1.00 91.06 83 PRO A O 1
ATOM 649 N N . ARG A 1 84 ? 6.327 -0.235 -19.284 1.00 90.50 84 ARG A N 1
ATOM 650 C CA . ARG A 1 84 ? 7.563 0.400 -19.761 1.00 90.50 84 ARG A CA 1
ATOM 651 C C . ARG A 1 84 ? 8.749 0.086 -18.857 1.00 90.50 84 ARG A C 1
ATOM 653 O O . ARG A 1 84 ? 9.845 -0.138 -19.352 1.00 90.50 84 ARG A O 1
ATOM 660 N N . PHE A 1 85 ? 8.519 0.006 -17.553 1.00 90.69 85 PHE A N 1
ATOM 661 C CA . PHE A 1 85 ? 9.510 -0.414 -1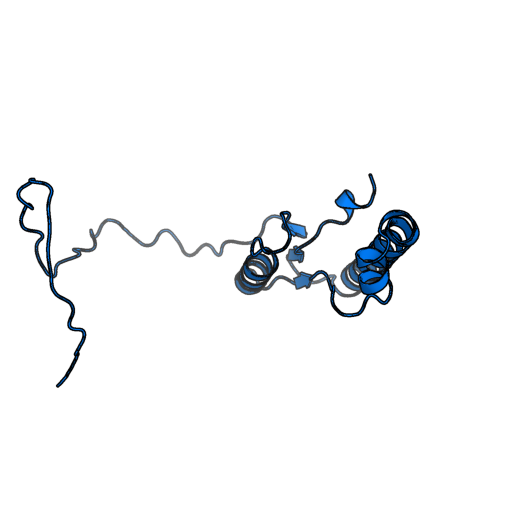6.574 1.00 90.69 85 PHE A CA 1
ATOM 662 C C . PHE A 1 85 ? 9.939 -1.864 -16.763 1.00 90.69 85 PHE A C 1
ATOM 664 O O . PHE A 1 85 ? 11.131 -2.140 -16.701 1.00 90.69 85 PHE A O 1
ATOM 671 N N . TYR A 1 86 ? 9.012 -2.774 -17.072 1.00 89.38 86 TYR A N 1
ATOM 672 C CA . TYR A 1 86 ? 9.387 -4.151 -17.400 1.00 89.38 86 TYR A CA 1
ATOM 673 C C . TYR A 1 86 ? 10.230 -4.258 -18.682 1.00 89.38 86 TYR A C 1
ATOM 675 O O . TYR A 1 86 ? 10.981 -5.221 -18.821 1.00 89.38 86 TYR A O 1
ATOM 683 N N . ALA A 1 87 ? 10.138 -3.283 -19.594 1.00 92.94 87 ALA A N 1
ATOM 684 C CA . ALA A 1 87 ? 10.955 -3.228 -20.807 1.00 92.94 87 ALA A CA 1
ATOM 685 C C . ALA A 1 87 ? 12.325 -2.556 -20.589 1.00 92.94 87 ALA A C 1
ATOM 687 O O . ALA A 1 87 ? 13.327 -3.030 -21.118 1.00 92.94 87 ALA A O 1
ATOM 688 N N . ASP A 1 88 ? 12.374 -1.460 -19.826 1.00 93.88 88 ASP A N 1
ATOM 689 C CA . ASP A 1 88 ? 13.598 -0.707 -19.525 1.00 93.88 88 ASP A CA 1
ATOM 690 C C . ASP A 1 88 ? 13.553 -0.147 -18.087 1.00 93.88 88 ASP A C 1
ATOM 692 O O . ASP A 1 88 ? 13.110 0.987 -17.853 1.00 93.88 88 ASP A O 1
ATOM 696 N N . PRO A 1 89 ? 14.012 -0.930 -17.093 1.00 92.00 89 PRO A N 1
ATOM 697 C CA . PRO A 1 89 ? 13.992 -0.502 -15.701 1.00 92.00 89 PRO A CA 1
ATOM 698 C C . PRO A 1 89 ? 14.811 0.768 -15.455 1.00 92.00 89 PRO A C 1
ATOM 700 O O . PRO A 1 89 ? 14.382 1.629 -14.692 1.00 92.00 89 PRO A O 1
ATOM 703 N N . GLY A 1 90 ? 15.964 0.920 -16.117 1.00 92.31 90 GLY A N 1
ATOM 704 C CA . GLY A 1 90 ? 16.875 2.047 -15.892 1.00 92.31 90 GLY A CA 1
ATOM 705 C C . GLY A 1 90 ? 16.248 3.392 -16.253 1.00 92.31 90 GLY A C 1
ATOM 706 O O . GLY A 1 90 ? 16.466 4.387 -15.565 1.00 92.31 90 GLY A O 1
ATOM 707 N N . ARG A 1 91 ? 15.414 3.415 -17.296 1.00 93.31 91 ARG A N 1
ATOM 708 C CA . ARG A 1 91 ? 14.732 4.629 -17.751 1.00 93.31 91 ARG A CA 1
ATOM 709 C C . ARG A 1 91 ? 13.444 4.940 -16.991 1.00 93.31 91 ARG A C 1
ATOM 711 O O . ARG A 1 91 ? 13.109 6.113 -16.837 1.00 93.31 91 ARG A O 1
ATOM 718 N N . TYR A 1 92 ? 12.706 3.919 -16.550 1.00 93.19 92 TYR A N 1
ATOM 719 C CA . TYR A 1 92 ? 11.346 4.089 -16.020 1.00 93.19 92 TYR A CA 1
ATOM 720 C C . TYR A 1 92 ? 11.200 3.829 -14.514 1.00 93.19 92 TYR A C 1
ATOM 722 O O . TYR A 1 92 ? 10.132 4.118 -13.976 1.00 93.19 92 TYR A O 1
ATOM 730 N N . ALA A 1 93 ? 12.242 3.353 -13.816 1.00 90.56 93 ALA A N 1
ATOM 731 C CA . ALA A 1 93 ? 12.198 3.093 -12.370 1.00 90.56 93 ALA A CA 1
ATOM 732 C C . ALA A 1 93 ? 11.725 4.313 -11.571 1.00 90.56 93 ALA A C 1
ATOM 734 O O . ALA A 1 93 ? 10.812 4.202 -10.757 1.00 90.56 93 ALA A O 1
ATOM 735 N N . PHE A 1 94 ? 12.290 5.491 -11.852 1.00 90.94 94 PHE A N 1
ATOM 736 C CA . PHE A 1 94 ? 11.920 6.717 -11.147 1.00 90.94 94 PHE A CA 1
ATOM 737 C C . PHE A 1 94 ? 10.463 7.127 -11.402 1.00 90.94 94 PHE A C 1
ATOM 739 O O . PHE A 1 94 ? 9.756 7.511 -10.475 1.00 90.94 94 PHE A O 1
ATOM 746 N N . SER A 1 95 ? 9.985 7.016 -12.646 1.00 91.38 95 SER A N 1
ATOM 747 C CA . SER A 1 95 ? 8.594 7.342 -12.987 1.00 91.38 95 SER A CA 1
ATOM 748 C C . SER A 1 95 ? 7.601 6.409 -12.297 1.00 91.38 95 SER A C 1
ATOM 750 O O . SER A 1 95 ? 6.578 6.871 -11.794 1.00 91.38 95 SER A O 1
ATOM 752 N N . VAL A 1 96 ? 7.917 5.111 -12.243 1.00 90.25 96 VAL A N 1
ATOM 753 C CA . VAL A 1 96 ? 7.114 4.121 -11.517 1.00 90.25 96 VAL A CA 1
ATOM 754 C C . VAL A 1 96 ? 7.093 4.440 -10.024 1.00 90.25 96 VAL A C 1
ATOM 756 O O . VAL A 1 96 ? 6.010 4.562 -9.455 1.00 90.25 96 VAL A O 1
ATOM 759 N N . GLU A 1 97 ? 8.248 4.662 -9.400 1.00 88.31 97 GLU A N 1
ATOM 760 C CA . GLU A 1 97 ? 8.310 4.955 -7.965 1.00 88.31 97 GLU A CA 1
ATOM 761 C C . GLU A 1 97 ? 7.549 6.241 -7.610 1.00 88.31 97 GLU A C 1
ATOM 763 O O . GLU A 1 97 ? 6.739 6.255 -6.683 1.00 88.31 97 GLU A O 1
ATOM 768 N N . LEU A 1 98 ? 7.716 7.306 -8.403 1.00 90.06 98 LEU A N 1
ATOM 769 C CA . LEU A 1 98 ? 7.009 8.569 -8.190 1.00 90.06 98 LEU A CA 1
ATOM 770 C C . LEU A 1 98 ? 5.489 8.411 -8.330 1.00 90.06 98 LEU A C 1
ATOM 772 O O . LEU A 1 98 ? 4.732 8.999 -7.558 1.00 90.06 98 LEU A O 1
ATOM 776 N N . SER A 1 99 ? 5.032 7.607 -9.294 1.00 89.00 99 SER A N 1
ATOM 777 C CA . SER A 1 99 ? 3.603 7.332 -9.462 1.00 89.00 99 SER A CA 1
ATOM 778 C C . SER A 1 99 ? 3.014 6.565 -8.271 1.00 89.00 99 SER A C 1
ATOM 780 O O . SER A 1 99 ? 1.954 6.951 -7.775 1.00 89.00 99 SER A O 1
ATOM 782 N N . PHE A 1 100 ? 3.728 5.565 -7.736 1.00 87.25 100 PHE A N 1
ATOM 783 C CA . PHE A 1 100 ? 3.317 4.872 -6.514 1.00 87.25 100 PHE A CA 1
ATOM 784 C C . PHE A 1 100 ? 3.288 5.818 -5.313 1.00 87.25 100 PHE A C 1
ATOM 786 O O . PHE A 1 100 ? 2.309 5.833 -4.567 1.00 87.25 100 PHE A O 1
ATOM 793 N N . LEU A 1 101 ? 4.311 6.659 -5.144 1.00 87.69 101 LEU A N 1
ATOM 794 C CA . LEU A 1 101 ? 4.358 7.646 -4.067 1.00 87.69 101 LEU A CA 1
ATOM 795 C C . LEU A 1 101 ? 3.162 8.608 -4.119 1.00 87.69 101 LEU A C 1
ATOM 797 O O . LEU A 1 101 ? 2.493 8.814 -3.103 1.00 87.69 101 LEU A O 1
ATOM 801 N N . ALA A 1 102 ? 2.863 9.166 -5.295 1.00 88.50 102 ALA A N 1
ATOM 802 C CA . ALA A 1 102 ? 1.745 10.087 -5.480 1.00 88.50 102 ALA A CA 1
ATOM 803 C C . ALA A 1 102 ? 0.399 9.419 -5.157 1.00 88.50 102 ALA A C 1
ATOM 805 O O . ALA A 1 102 ? -0.417 9.979 -4.419 1.00 88.50 102 ALA A O 1
ATOM 806 N N . GLN A 1 103 ? 0.183 8.197 -5.649 1.00 86.56 103 GLN A N 1
ATOM 807 C CA . GLN A 1 103 ? -1.035 7.435 -5.382 1.00 86.56 103 GLN A CA 1
ATOM 808 C C . GLN A 1 103 ? -1.210 7.156 -3.884 1.00 86.56 103 GLN A C 1
ATOM 810 O O . GLN A 1 103 ? -2.273 7.431 -3.319 1.00 86.56 103 GLN A O 1
ATOM 815 N N . ARG A 1 104 ? -0.149 6.696 -3.210 1.00 86.38 104 ARG A N 1
ATOM 816 C CA . ARG A 1 104 ? -0.160 6.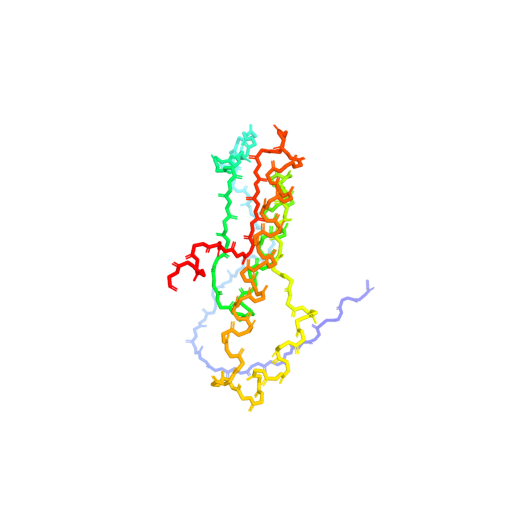428 -1.764 1.00 86.38 104 ARG A CA 1
ATOM 817 C C . ARG A 1 104 ? -0.408 7.695 -0.947 1.00 86.38 104 ARG A C 1
ATOM 819 O O . ARG A 1 104 ? -1.147 7.643 0.036 1.00 86.38 104 ARG A O 1
ATOM 826 N N . TYR A 1 105 ? 0.164 8.832 -1.350 1.00 86.38 105 TYR A N 1
ATOM 827 C CA . TYR A 1 105 ? -0.086 10.124 -0.707 1.00 86.38 105 TYR A CA 1
ATOM 828 C C . TYR A 1 105 ? -1.559 10.535 -0.821 1.00 86.38 105 TYR A C 1
ATOM 830 O O . TYR A 1 105 ? -2.180 10.911 0.176 1.00 86.38 105 TYR A O 1
ATOM 838 N N . HIS A 1 106 ? -2.152 10.410 -2.011 1.00 86.88 106 HIS A N 1
ATOM 839 C CA . HIS A 1 106 ? -3.568 10.710 -2.215 1.00 86.88 106 HIS A CA 1
ATOM 840 C C . HIS A 1 106 ? -4.489 9.783 -1.413 1.00 86.88 106 HIS A C 1
ATOM 842 O O . HIS A 1 106 ? -5.453 10.265 -0.812 1.00 86.88 106 HIS A O 1
ATOM 848 N N . GLN A 1 107 ? -4.188 8.482 -1.354 1.00 85.19 107 GLN A N 1
ATOM 849 C CA . GLN A 1 107 ? -4.934 7.526 -0.531 1.00 85.19 107 GLN A CA 1
ATOM 850 C C . GLN A 1 107 ? -4.842 7.868 0.965 1.00 85.19 107 GLN A C 1
ATOM 852 O O . GLN A 1 107 ? -5.870 7.890 1.649 1.00 85.19 107 GLN A O 1
ATOM 857 N N . LEU A 1 108 ? -3.652 8.209 1.477 1.00 82.56 108 LEU A N 1
ATOM 858 C CA . LEU A 1 108 ? -3.488 8.615 2.876 1.00 82.56 108 LEU A CA 1
ATOM 859 C C . LEU A 1 108 ? -4.266 9.897 3.180 1.00 82.56 108 LEU A C 1
ATOM 861 O O . LEU A 1 108 ? -4.992 9.947 4.169 1.00 82.56 108 LEU A O 1
ATOM 865 N N . LYS A 1 109 ? -4.156 10.918 2.324 1.00 84.38 109 LYS A N 1
ATOM 866 C CA . LYS A 1 109 ? -4.862 12.189 2.515 1.00 84.38 109 LYS A CA 1
ATOM 867 C C . LYS A 1 109 ? -6.378 11.981 2.609 1.00 84.38 109 LYS A C 1
ATOM 869 O O . LYS A 1 109 ? -6.994 12.441 3.567 1.00 84.38 109 LYS A O 1
ATOM 874 N N . ARG A 1 110 ? -6.958 11.208 1.681 1.00 81.88 110 ARG A N 1
ATOM 875 C CA . ARG A 1 110 ? -8.386 10.832 1.710 1.00 81.88 110 ARG A CA 1
ATOM 876 C C . ARG A 1 110 ? -8.753 10.078 2.988 1.00 81.88 110 ARG A C 1
ATOM 878 O O . ARG A 1 110 ? -9.809 10.316 3.565 1.00 81.88 110 ARG A O 1
ATOM 885 N N . THR A 1 111 ? -7.871 9.191 3.443 1.00 75.88 111 THR A N 1
ATOM 886 C CA . THR A 1 111 ? -8.078 8.405 4.663 1.00 75.88 111 THR A CA 1
ATOM 887 C C . THR A 1 111 ? -8.136 9.310 5.900 1.00 75.88 111 THR A C 1
ATOM 889 O O . THR A 1 111 ? -9.044 9.172 6.717 1.00 75.88 111 THR A O 1
ATOM 892 N N . THR A 1 112 ? -7.228 10.275 6.019 1.00 72.56 112 THR A N 1
ATOM 893 C CA . THR A 1 112 ? -7.195 11.213 7.151 1.00 72.56 112 THR A CA 1
ATOM 894 C C . THR A 1 112 ? -8.409 12.147 7.178 1.00 72.56 112 THR A C 1
ATOM 896 O O . THR A 1 112 ? -8.922 12.450 8.249 1.00 72.56 112 THR A O 1
ATOM 899 N N . GLU A 1 113 ? -8.900 12.586 6.017 1.00 69.38 113 GLU A N 1
ATOM 900 C CA . GLU A 1 113 ? -10.027 13.530 5.921 1.00 69.38 113 GLU A CA 1
ATOM 901 C C . GLU A 1 113 ? -11.394 12.886 6.224 1.00 69.38 113 GLU A C 1
ATOM 903 O O . GLU A 1 113 ? -12.309 13.565 6.682 1.00 69.38 113 GLU A O 1
ATOM 908 N N . GLN A 1 114 ? -11.550 11.581 5.976 1.00 61.28 114 GLN A N 1
ATOM 909 C CA . GLN A 1 114 ? -12.853 10.903 6.008 1.00 61.28 114 GLN A CA 1
ATOM 910 C C . GLN A 1 114 ? -13.192 10.195 7.328 1.00 61.28 114 GLN A C 1
ATOM 912 O O . GLN A 1 114 ? -14.281 9.637 7.425 1.00 61.28 114 GLN A O 1
ATOM 917 N N . ASP A 1 115 ? -12.294 10.133 8.319 1.00 60.66 115 ASP A N 1
ATOM 918 C CA . ASP A 1 115 ? -12.560 9.342 9.529 1.00 60.66 115 ASP A CA 1
ATOM 919 C C . ASP A 1 115 ? -12.063 9.960 10.829 1.00 60.66 115 ASP A C 1
ATOM 921 O O . ASP A 1 115 ? -10.933 9.758 11.266 1.00 60.66 115 ASP A O 1
ATOM 925 N N . LEU A 1 116 ? -12.979 10.647 11.501 1.00 59.09 116 LEU A N 1
ATOM 926 C CA . LEU A 1 116 ? -12.872 10.940 12.927 1.00 59.09 116 LEU A CA 1
ATOM 927 C C . LEU A 1 116 ? -13.429 9.794 13.800 1.00 59.09 116 LEU A C 1
ATOM 929 O O . LEU A 1 116 ? -13.288 9.856 15.019 1.00 59.09 116 LEU A O 1
ATOM 933 N N . PHE A 1 117 ? -14.055 8.759 13.212 1.00 58.78 117 PHE A N 1
ATOM 934 C CA . PHE A 1 117 ? -14.858 7.765 13.946 1.00 58.78 117 PHE A CA 1
ATOM 935 C C . PHE A 1 117 ? -14.366 6.306 13.841 1.00 58.78 117 PHE A C 1
ATOM 937 O O . PHE A 1 117 ? -14.722 5.493 14.698 1.00 58.78 117 PHE A O 1
ATOM 944 N N . SER A 1 118 ? -13.531 5.947 12.860 1.00 62.31 118 SER A N 1
ATOM 945 C CA . SER A 1 118 ? -12.948 4.599 12.762 1.00 62.31 118 SER A CA 1
ATOM 946 C C . SER A 1 118 ? -11.874 4.329 13.808 1.00 62.31 118 SER A C 1
ATOM 948 O O . SER A 1 118 ? -10.945 5.107 14.011 1.00 62.31 118 SER A O 1
ATOM 950 N N . GLN A 1 119 ? -11.959 3.152 14.428 1.00 70.31 119 GLN A N 1
ATOM 951 C CA . GLN A 1 119 ? -11.080 2.756 15.532 1.00 70.31 119 GLN A CA 1
ATOM 952 C C . GLN A 1 119 ? -9.733 2.163 15.075 1.00 70.31 119 GLN A C 1
ATOM 954 O O . GLN A 1 119 ? -8.823 2.042 15.894 1.00 70.31 119 GLN A O 1
ATOM 959 N N . CYS A 1 120 ? -9.585 1.772 13.801 1.00 85.75 120 CYS A N 1
ATOM 960 C CA . CYS A 1 120 ? -8.355 1.177 13.268 1.00 85.75 120 CYS A CA 1
ATOM 961 C C . CYS A 1 120 ? -8.317 1.220 11.729 1.00 85.75 120 CYS A C 1
ATOM 963 O O . CYS A 1 120 ? -9.311 0.904 11.077 1.00 85.75 120 CYS A O 1
ATOM 965 N N . THR A 1 121 ? -7.165 1.561 11.151 1.00 88.88 121 THR A N 1
ATOM 966 C CA . THR A 1 121 ? -6.853 1.433 9.721 1.00 88.88 121 THR A CA 1
ATOM 967 C C . THR A 1 121 ? -5.853 0.302 9.519 1.00 88.88 121 THR A C 1
ATOM 969 O O . THR A 1 121 ? -4.816 0.256 10.178 1.00 88.88 121 THR A O 1
ATOM 972 N N . VAL A 1 122 ? -6.147 -0.599 8.589 1.00 91.00 122 VAL A N 1
ATOM 973 C CA . VAL A 1 122 ? -5.262 -1.677 8.156 1.00 91.00 122 VAL A CA 1
ATOM 974 C C . VAL A 1 122 ? -4.865 -1.423 6.707 1.00 91.00 122 VAL A C 1
ATOM 976 O O . VAL A 1 122 ? -5.726 -1.369 5.832 1.00 91.00 122 VAL A O 1
ATOM 979 N N . ALA A 1 123 ? -3.568 -1.300 6.458 1.00 90.38 123 ALA A N 1
ATOM 980 C CA . ALA A 1 123 ? -2.983 -1.121 5.140 1.00 90.38 123 ALA A CA 1
ATOM 981 C C . ALA A 1 123 ? -2.139 -2.340 4.740 1.00 90.38 123 ALA A C 1
ATOM 983 O O . ALA A 1 123 ? -1.530 -2.980 5.599 1.00 90.38 123 ALA A O 1
ATOM 984 N N . ASP A 1 124 ? -2.063 -2.666 3.449 1.00 87.81 124 ASP A N 1
ATOM 985 C CA . ASP A 1 124 ? -1.134 -3.687 2.933 1.00 87.81 124 ASP A CA 1
ATOM 986 C C . ASP A 1 124 ? 0.196 -3.120 2.394 1.00 87.81 124 ASP A C 1
ATOM 988 O O . ASP A 1 124 ? 1.010 -3.874 1.848 1.00 87.81 124 ASP A O 1
ATOM 992 N N . TYR A 1 125 ? 0.428 -1.821 2.628 1.00 84.25 125 TYR A N 1
ATOM 993 C CA . TYR A 1 125 ? 1.675 -1.100 2.381 1.00 84.25 125 TYR A CA 1
ATOM 994 C C . TYR A 1 125 ? 1.955 -0.045 3.475 1.00 84.25 125 TYR A C 1
ATOM 996 O O . TYR A 1 125 ? 1.067 0.367 4.228 1.00 84.25 125 TYR A O 1
ATOM 1004 N N . SER A 1 126 ? 3.202 0.431 3.539 1.00 82.81 126 SER A N 1
ATOM 1005 C CA . SER A 1 126 ? 3.637 1.546 4.393 1.00 82.81 126 SER A CA 1
ATOM 1006 C C . SER A 1 126 ? 4.251 2.659 3.554 1.00 82.81 126 SER A C 1
ATOM 1008 O O . SER A 1 126 ? 5.052 2.399 2.658 1.00 82.81 126 SER A O 1
ATOM 1010 N N . LEU A 1 127 ? 3.925 3.911 3.874 1.00 75.06 127 LEU A N 1
ATOM 1011 C CA . LEU A 1 127 ? 4.543 5.079 3.236 1.00 75.06 127 LEU A CA 1
ATOM 1012 C C . LEU A 1 127 ? 6.027 5.226 3.582 1.00 75.06 127 LEU A C 1
ATOM 1014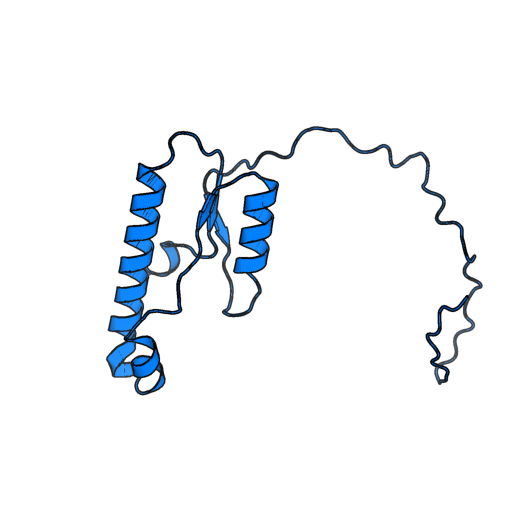 O O . LEU A 1 127 ? 6.790 5.710 2.753 1.00 75.06 127 LEU A O 1
ATOM 1018 N N . GLY A 1 128 ? 6.447 4.760 4.764 1.00 70.19 128 GLY A N 1
ATOM 1019 C CA . GLY A 1 128 ? 7.844 4.846 5.197 1.00 70.19 128 GLY A CA 1
ATOM 1020 C C . GLY A 1 128 ? 8.818 4.141 4.250 1.00 70.19 128 GLY A C 1
ATOM 1021 O O . GLY A 1 128 ? 9.976 4.532 4.173 1.00 70.19 128 GLY A O 1
ATOM 1022 N N . LYS A 1 129 ? 8.344 3.152 3.481 1.00 65.75 129 LYS A N 1
ATOM 1023 C CA . LYS A 1 129 ? 9.162 2.420 2.508 1.00 65.75 129 LYS A CA 1
ATOM 1024 C C . LYS A 1 129 ? 9.609 3.236 1.297 1.00 65.75 129 LYS A C 1
ATOM 1026 O O . LYS A 1 129 ? 10.615 2.874 0.708 1.00 65.75 129 LYS A O 1
ATOM 1031 N N . SER A 1 130 ? 8.881 4.291 0.932 1.00 61.34 130 SER A N 1
ATOM 1032 C CA . SER A 1 130 ? 9.195 5.121 -0.247 1.00 61.34 130 SER A CA 1
ATOM 1033 C C . SER A 1 130 ? 9.805 6.475 0.100 1.00 61.34 130 SER A C 1
ATOM 1035 O O . SER A 1 130 ? 9.948 7.325 -0.772 1.00 61.34 130 SER A O 1
ATOM 1037 N N . LEU A 1 131 ? 10.122 6.706 1.376 1.00 58.97 131 LEU A N 1
ATOM 1038 C CA . LEU A 1 131 ? 10.757 7.938 1.857 1.00 58.97 131 LEU A CA 1
ATOM 1039 C C . LEU A 1 131 ? 12.270 7.776 2.097 1.00 58.97 131 LEU A C 1
ATOM 1041 O O . LEU A 1 131 ? 12.896 8.710 2.594 1.00 58.97 131 LEU A O 1
ATOM 1045 N N . VAL A 1 132 ? 12.835 6.606 1.775 1.00 50.03 132 VAL A N 1
ATOM 1046 C CA . VAL A 1 132 ? 14.256 6.244 1.928 1.00 50.03 132 VAL A CA 1
ATOM 1047 C C . VAL A 1 132 ? 14.889 6.011 0.568 1.00 50.03 132 VAL A C 1
ATOM 1049 O O . VAL A 1 132 ? 14.232 5.351 -0.266 1.00 50.03 132 VAL A O 1
#

pLDDT: mean 72.34, std 20.41, range [31.11, 94.12]